Protein AF-A0A2V7TXK0-F1 (afdb_monomer_lite)

Radius of gyration: 32.08 Å; chains: 1; bounding box: 36×70×82 Å

pLDDT: mean 71.64, std 14.11, range [37.53, 96.81]

Structure (mmCIF, N/CA/C/O backbone):
data_AF-A0A2V7TXK0-F1
#
_entry.id   AF-A0A2V7TXK0-F1
#
loop_
_atom_site.group_PDB
_atom_site.id
_atom_site.type_symbol
_atom_site.label_atom_id
_atom_site.label_alt_id
_atom_site.label_comp_id
_atom_site.label_asym_id
_atom_site.label_entity_id
_atom_site.label_seq_id
_atom_site.pdbx_PDB_ins_code
_atom_site.Cartn_x
_atom_site.Cartn_y
_atom_site.Cartn_z
_atom_site.occupancy
_atom_site.B_iso_or_equiv
_atom_site.auth_seq_id
_atom_site.auth_comp_id
_atom_site.auth_asym_id
_atom_site.auth_atom_id
_atom_site.pdbx_PDB_model_num
ATOM 1 N N . MET A 1 1 ? -8.009 20.670 38.781 1.00 60.41 1 MET A N 1
ATOM 2 C CA . MET A 1 1 ? -8.619 20.281 37.475 1.00 60.41 1 MET A CA 1
ATOM 3 C C . MET A 1 1 ? -7.715 19.313 36.698 1.00 60.41 1 MET A C 1
ATOM 5 O O . MET A 1 1 ? -8.154 18.728 35.711 1.00 60.41 1 MET A O 1
ATOM 9 N N . GLU A 1 2 ? -6.471 19.119 37.144 1.00 72.44 2 GLU A N 1
ATOM 10 C CA . GLU A 1 2 ? -5.458 18.260 36.529 1.00 72.44 2 GLU A CA 1
ATOM 11 C C . GLU A 1 2 ? -5.630 16.772 36.847 1.00 72.44 2 GLU A C 1
ATOM 13 O O . GLU A 1 2 ? -5.401 15.946 35.972 1.00 72.44 2 GLU A O 1
ATOM 18 N N . GLU A 1 3 ? -6.116 16.410 38.037 1.00 80.06 3 GLU A N 1
ATOM 19 C CA . GLU A 1 3 ? -6.271 15.003 38.452 1.00 80.06 3 GLU A CA 1
ATOM 20 C C . GLU A 1 3 ? -7.231 14.223 37.544 1.00 80.06 3 GLU A C 1
ATOM 22 O O . GLU A 1 3 ? -6.947 13.100 37.132 1.00 80.06 3 GLU A O 1
ATOM 27 N N . LYS A 1 4 ? -8.342 14.854 37.141 1.00 82.38 4 LYS A N 1
ATOM 28 C CA . LYS A 1 4 ? -9.281 14.278 36.168 1.00 82.38 4 LYS A CA 1
ATOM 29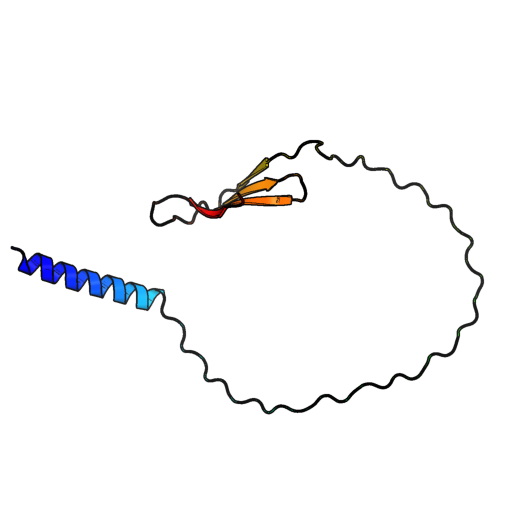 C C . LYS A 1 4 ? -8.630 14.051 34.808 1.00 82.38 4 LYS A C 1
ATOM 31 O O . LYS A 1 4 ? -8.937 13.056 34.169 1.00 82.38 4 LYS A O 1
ATOM 36 N N . ARG A 1 5 ? -7.730 14.941 34.376 1.00 88.31 5 ARG A N 1
ATOM 37 C CA . ARG A 1 5 ? -7.001 14.809 33.103 1.00 88.31 5 ARG A CA 1
ATOM 38 C C . ARG A 1 5 ? -5.940 13.712 33.186 1.00 88.31 5 ARG A C 1
ATOM 40 O O . ARG A 1 5 ? -5.792 12.961 32.229 1.00 88.31 5 ARG A O 1
ATOM 47 N N . LEU A 1 6 ? -5.266 13.586 34.332 1.00 92.19 6 LEU A N 1
ATOM 48 C CA . LEU A 1 6 ? -4.300 12.521 34.603 1.00 92.19 6 LEU A CA 1
ATOM 49 C C . LEU A 1 6 ? -4.975 11.142 34.562 1.00 92.19 6 LEU A C 1
ATOM 51 O O . LEU A 1 6 ? -4.518 10.259 33.842 1.00 92.19 6 LEU A O 1
ATOM 55 N N . LEU A 1 7 ? -6.097 10.975 35.271 1.00 93.00 7 LEU A N 1
ATOM 56 C CA . LEU A 1 7 ? -6.862 9.723 35.272 1.00 93.00 7 LEU A CA 1
ATOM 57 C C . LEU A 1 7 ? -7.367 9.359 33.871 1.00 93.00 7 LEU A C 1
ATOM 59 O O . LEU A 1 7 ? -7.278 8.201 33.468 1.00 93.00 7 LEU A O 1
ATOM 63 N N . LEU A 1 8 ? -7.843 10.347 33.108 1.00 94.06 8 LEU A N 1
ATOM 64 C CA . LEU A 1 8 ? -8.301 10.141 31.733 1.00 94.06 8 LEU A CA 1
ATOM 65 C C . LEU A 1 8 ? -7.149 9.712 30.814 1.00 94.06 8 LEU A C 1
ATOM 67 O O . LEU A 1 8 ? -7.327 8.800 30.014 1.00 94.06 8 LEU A O 1
ATOM 71 N N . ALA A 1 9 ? -5.964 10.311 30.961 1.00 94.00 9 ALA A N 1
ATOM 72 C CA . ALA A 1 9 ? -4.779 9.949 30.187 1.00 94.00 9 ALA A CA 1
ATOM 73 C C . ALA A 1 9 ? -4.310 8.515 30.479 1.00 94.00 9 ALA A C 1
ATOM 75 O O . ALA A 1 9 ? -4.007 7.766 29.550 1.00 94.00 9 ALA A O 1
ATOM 76 N N . VAL A 1 10 ? -4.295 8.106 31.751 1.00 95.12 10 VAL A N 1
ATOM 77 C CA . VAL A 1 10 ? -3.938 6.733 32.143 1.00 95.12 10 VAL A CA 1
ATOM 78 C C . VAL A 1 10 ? -4.959 5.732 31.600 1.00 95.12 10 VAL A C 1
ATOM 80 O O . VAL A 1 10 ? -4.568 4.718 31.022 1.00 95.12 10 VAL A O 1
ATOM 83 N N . ALA A 1 11 ? -6.255 6.033 31.716 1.00 95.75 11 ALA A N 1
ATOM 84 C CA . ALA A 1 11 ? -7.317 5.188 31.177 1.00 95.75 11 ALA A CA 1
ATOM 85 C C . ALA A 1 11 ? -7.226 5.048 29.646 1.00 95.75 11 ALA A C 1
ATOM 87 O O . ALA A 1 11 ? -7.320 3.937 29.130 1.00 95.75 11 ALA A O 1
ATOM 88 N N . LEU A 1 12 ? -6.981 6.149 28.925 1.00 95.75 12 LEU A N 1
ATOM 89 C CA . LEU A 1 12 ? -6.765 6.141 27.474 1.00 95.75 12 LEU A CA 1
ATOM 90 C C . LEU A 1 12 ? -5.530 5.327 27.081 1.00 95.75 12 LEU A C 1
ATOM 92 O O . LEU A 1 12 ? -5.596 4.554 26.132 1.00 95.75 12 LEU A O 1
ATOM 96 N N . SER A 1 13 ? -4.427 5.467 27.819 1.00 95.00 13 SER A N 1
ATOM 97 C CA . SER A 1 13 ? -3.193 4.715 27.571 1.00 95.00 13 SER A CA 1
ATOM 98 C C . SER A 1 13 ? -3.410 3.206 27.712 1.00 95.00 13 SER A C 1
ATOM 100 O O . SER A 1 13 ? -3.075 2.445 26.801 1.00 95.00 13 SER A O 1
ATOM 102 N N . LEU A 1 14 ? -4.052 2.770 28.806 1.00 95.69 14 LEU A N 1
ATOM 103 C CA . LEU A 1 14 ? -4.409 1.360 28.984 1.00 95.69 14 LEU A CA 1
ATOM 104 C C . LEU A 1 14 ? -5.351 0.875 27.882 1.00 95.69 14 LEU A C 1
ATOM 106 O O . LEU A 1 14 ? -5.118 -0.188 27.319 1.00 95.69 14 LEU A O 1
ATOM 110 N N . LEU A 1 15 ? -6.380 1.656 27.544 1.00 96.81 15 LEU A N 1
ATOM 111 C CA . LEU A 1 15 ? -7.357 1.283 26.524 1.00 96.81 15 LEU A CA 1
ATOM 112 C C . LEU A 1 15 ? -6.705 1.079 25.150 1.00 96.81 15 LEU A C 1
ATOM 114 O O . LEU A 1 15 ? -6.978 0.077 24.492 1.00 96.81 15 LEU A O 1
ATOM 118 N N . VAL A 1 16 ? -5.810 1.982 24.740 1.00 95.50 16 VAL A N 1
ATOM 119 C CA . VAL A 1 16 ? -5.067 1.860 23.477 1.00 95.50 16 VAL A CA 1
ATOM 120 C C . VAL A 1 16 ? -4.167 0.624 23.491 1.00 95.50 16 VAL A C 1
ATOM 122 O O . VAL A 1 16 ? -4.173 -0.143 22.528 1.00 95.50 16 VAL A O 1
ATOM 125 N N . LEU A 1 17 ? -3.433 0.385 24.582 1.00 92.56 17 LEU A N 1
ATOM 126 C CA . LEU A 1 17 ? -2.537 -0.767 24.685 1.00 92.56 17 LEU A CA 1
ATOM 127 C C . LEU A 1 17 ? -3.308 -2.095 24.680 1.00 92.56 17 LEU A C 1
ATOM 129 O O . LEU A 1 17 ? -2.900 -3.039 24.007 1.00 92.56 17 LEU A O 1
ATOM 133 N N . THR A 1 18 ? -4.439 -2.168 25.383 1.00 92.62 18 THR A N 1
ATOM 134 C CA . THR A 1 18 ? -5.309 -3.351 25.394 1.00 92.62 18 THR A CA 1
ATOM 135 C C . THR A 1 18 ? -5.944 -3.591 24.030 1.00 92.62 18 THR A C 1
ATOM 137 O O . THR A 1 18 ? -5.941 -4.727 23.564 1.00 92.62 18 THR A O 1
ATOM 140 N N . ALA A 1 19 ? -6.442 -2.548 23.361 1.00 93.06 19 ALA A N 1
ATOM 141 C CA . ALA A 1 19 ? -6.995 -2.673 22.017 1.00 93.06 19 ALA A CA 1
ATOM 142 C C . ALA A 1 19 ? -5.938 -3.177 21.026 1.00 93.06 19 ALA A C 1
ATOM 144 O O . ALA A 1 19 ? -6.211 -4.096 20.259 1.00 93.06 19 ALA A O 1
ATOM 145 N N . TYR A 1 20 ? -4.715 -2.644 21.090 1.00 91.56 20 TYR A N 1
ATOM 146 C CA . TYR A 1 20 ? -3.611 -3.101 20.252 1.00 91.56 20 TYR A CA 1
ATOM 147 C C . TYR A 1 20 ? -3.244 -4.561 20.535 1.00 91.56 20 TYR A C 1
ATOM 149 O O . TYR A 1 20 ? -3.132 -5.356 19.608 1.00 91.56 20 TYR A O 1
ATOM 157 N N . GLN A 1 21 ? -3.126 -4.946 21.807 1.00 85.31 21 GLN A N 1
ATOM 158 C CA . GLN A 1 21 ? -2.856 -6.333 22.189 1.00 85.31 21 GLN A CA 1
ATOM 159 C C . GLN A 1 21 ? -3.961 -7.280 21.712 1.00 85.31 21 GLN A C 1
ATOM 161 O O . GLN A 1 21 ? -3.652 -8.385 21.302 1.00 85.31 21 GLN A O 1
ATOM 166 N N . LEU A 1 22 ? -5.234 -6.872 21.730 1.00 87.38 22 LEU A N 1
ATOM 167 C CA . LEU A 1 22 ? -6.342 -7.724 21.288 1.00 87.38 22 LEU A CA 1
ATOM 168 C C . LEU A 1 22 ? -6.409 -7.847 19.758 1.00 87.38 22 LEU A C 1
ATOM 170 O O . LEU A 1 22 ? -6.676 -8.927 19.241 1.00 87.38 22 LEU A O 1
ATOM 174 N N . LEU A 1 23 ? -6.152 -6.749 19.041 1.00 86.81 23 LEU A N 1
ATOM 175 C CA . LEU A 1 23 ? -6.161 -6.707 17.576 1.00 86.81 23 LEU A CA 1
ATOM 176 C C . LEU A 1 23 ? -4.917 -7.367 16.961 1.00 86.81 23 LEU A C 1
ATOM 178 O O . LEU A 1 23 ? -5.007 -7.936 15.876 1.00 86.81 23 LEU A O 1
ATOM 182 N N . PHE A 1 24 ? -3.773 -7.309 17.649 1.00 84.88 24 PHE A N 1
ATOM 183 C CA . PHE A 1 24 ? -2.470 -7.758 17.147 1.00 84.88 24 PHE A CA 1
ATOM 184 C C . PHE A 1 24 ? -1.807 -8.829 18.032 1.00 84.88 24 PHE A C 1
ATOM 186 O O . PHE A 1 24 ? -0.593 -9.022 17.946 1.00 84.88 24 PHE A O 1
ATOM 193 N N . ALA A 1 25 ? -2.569 -9.539 18.875 1.00 77.12 25 ALA A N 1
ATOM 194 C CA . ALA A 1 25 ? -2.046 -10.646 19.681 1.00 77.12 25 ALA A CA 1
ATOM 195 C C . ALA A 1 25 ? -1.417 -11.717 18.771 1.00 77.12 25 ALA A C 1
ATOM 197 O O . ALA A 1 25 ? -2.125 -12.322 17.960 1.00 77.12 25 ALA A O 1
ATOM 198 N N . PRO A 1 26 ? -0.115 -12.020 18.916 1.00 73.12 26 PRO A N 1
ATOM 199 C CA . PRO A 1 26 ? 0.491 -13.134 18.204 1.00 73.12 26 PRO A CA 1
ATOM 200 C C . PRO A 1 26 ? -0.125 -14.457 18.685 1.00 73.12 26 PRO A C 1
ATOM 202 O O . PRO A 1 26 ? -0.298 -14.639 19.896 1.00 73.12 26 PRO A O 1
ATOM 205 N N . PRO A 1 27 ? -0.423 -15.410 17.783 1.00 75.00 27 PRO A N 1
ATOM 206 C CA . PRO A 1 27 ? -0.925 -16.714 18.188 1.00 75.00 27 PRO A CA 1
ATOM 207 C C . PRO A 1 27 ? 0.102 -17.435 19.079 1.00 75.00 27 PRO A C 1
ATOM 209 O O . PRO A 1 27 ? 1.315 -17.273 18.884 1.00 75.00 27 PRO A O 1
ATOM 212 N N . PRO A 1 28 ? -0.355 -18.244 20.055 1.00 73.88 28 PRO A N 1
ATOM 213 C CA . PRO A 1 28 ? 0.542 -18.998 20.918 1.00 73.88 28 PRO A CA 1
ATOM 214 C C . PRO A 1 28 ? 1.451 -19.883 20.062 1.00 73.88 28 PRO A C 1
ATOM 216 O O . PRO A 1 28 ? 0.981 -20.685 19.254 1.00 73.88 28 PRO A O 1
ATOM 219 N N . LYS A 1 29 ? 2.769 -19.715 20.231 1.00 74.88 29 LYS A N 1
ATOM 220 C CA . LYS A 1 29 ? 3.773 -20.501 19.506 1.00 74.88 29 LYS A CA 1
ATOM 221 C C . LYS A 1 29 ? 3.568 -21.991 19.803 1.00 74.88 29 LYS A C 1
ATOM 223 O O . LYS A 1 29 ? 3.627 -22.375 20.976 1.00 74.88 29 LYS A O 1
ATOM 228 N N . PRO A 1 30 ? 3.377 -22.836 18.774 1.00 73.00 30 PRO A N 1
ATOM 229 C CA . PRO A 1 30 ? 3.358 -24.278 18.954 1.00 73.00 30 PRO A CA 1
ATOM 230 C C . PRO A 1 30 ? 4.672 -24.741 19.582 1.00 73.00 30 PRO A C 1
ATOM 232 O O . PRO A 1 30 ? 5.757 -24.350 19.145 1.00 73.00 30 PRO A O 1
ATOM 235 N N . ARG A 1 31 ? 4.584 -25.583 20.615 1.00 73.25 31 ARG A N 1
ATOM 236 C CA . ARG A 1 31 ? 5.754 -26.294 21.141 1.00 73.25 31 ARG A CA 1
ATOM 237 C C . ARG A 1 31 ? 6.264 -27.236 20.055 1.00 73.25 31 ARG A C 1
ATOM 239 O O . ARG A 1 31 ? 5.561 -28.166 19.674 1.00 73.25 31 ARG A O 1
ATOM 246 N N . ALA A 1 32 ? 7.480 -26.994 19.577 1.00 71.00 32 ALA A N 1
ATOM 247 C CA . ALA A 1 32 ? 8.159 -27.911 18.677 1.00 71.00 32 ALA A CA 1
ATOM 248 C C . ALA A 1 32 ? 8.471 -29.220 19.417 1.00 71.00 32 ALA A C 1
ATOM 250 O O . ALA A 1 32 ? 9.153 -29.222 20.444 1.00 71.00 32 ALA A O 1
ATOM 251 N N . SER A 1 33 ? 7.958 -30.329 18.892 1.00 71.19 33 SER A N 1
ATOM 252 C CA . SER A 1 33 ? 8.385 -31.673 19.272 1.00 71.19 33 SER A CA 1
ATOM 253 C C . SER A 1 33 ? 9.758 -31.960 18.647 1.00 71.19 33 SER A C 1
ATOM 255 O O . SER A 1 33 ? 9.964 -31.632 17.474 1.00 71.19 33 SER A O 1
ATOM 257 N N . PRO A 1 34 ? 10.711 -32.564 19.377 1.00 67.50 34 PRO A N 1
ATOM 258 C CA . PRO A 1 34 ? 12.003 -32.922 18.807 1.00 67.50 34 PRO A CA 1
ATOM 259 C C . PRO A 1 34 ? 11.826 -34.049 17.780 1.00 67.50 34 PRO A C 1
ATOM 261 O O . PRO A 1 34 ? 11.342 -35.129 18.110 1.00 67.50 34 PRO A O 1
ATOM 264 N N . THR A 1 35 ? 12.217 -33.790 16.531 1.00 67.69 35 THR A N 1
ATOM 265 C CA . THR A 1 35 ? 12.334 -34.824 15.492 1.00 67.69 35 THR A CA 1
ATOM 266 C C . THR A 1 35 ? 13.742 -35.423 15.555 1.00 67.69 35 THR A C 1
ATOM 268 O O . THR A 1 35 ? 14.708 -34.657 15.503 1.00 67.69 35 THR A O 1
ATOM 271 N N . PRO A 1 36 ? 13.901 -36.754 15.664 1.00 61.56 36 PRO A N 1
ATOM 272 C CA . PRO A 1 36 ? 15.206 -37.399 15.571 1.00 61.56 36 PRO A CA 1
ATOM 273 C C . PRO A 1 36 ? 15.748 -37.329 14.140 1.00 61.56 36 PRO A C 1
ATOM 275 O O . PRO A 1 36 ? 15.030 -37.599 13.178 1.00 61.56 36 PRO A O 1
ATOM 278 N N . ALA A 1 37 ? 17.027 -36.986 14.011 1.00 60.19 37 ALA A N 1
ATOM 279 C CA . ALA A 1 37 ? 17.767 -36.989 12.756 1.00 60.19 37 ALA A CA 1
ATOM 280 C C . ALA A 1 37 ? 18.495 -38.323 12.550 1.00 60.19 37 ALA A C 1
ATOM 282 O O . ALA A 1 37 ? 19.084 -38.832 13.500 1.00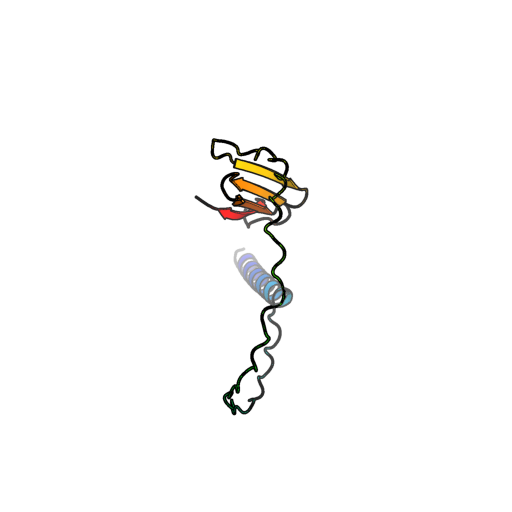 60.19 37 ALA A O 1
ATOM 283 N N . ALA A 1 38 ? 18.486 -38.825 11.310 1.00 51.16 38 ALA A N 1
ATOM 284 C CA . ALA A 1 38 ? 19.505 -39.664 10.646 1.00 51.16 38 ALA A CA 1
ATOM 285 C C . ALA A 1 38 ? 18.836 -40.387 9.459 1.00 51.16 38 ALA A C 1
ATOM 287 O O . ALA A 1 38 ? 17.693 -40.809 9.574 1.00 51.16 38 ALA A O 1
ATOM 288 N N . SER A 1 39 ? 19.439 -40.630 8.299 1.00 44.22 39 SER A N 1
ATOM 289 C CA . SER A 1 39 ? 20.740 -40.280 7.729 1.00 44.22 39 SER A CA 1
ATOM 290 C C . SER A 1 39 ? 20.644 -40.516 6.218 1.00 44.22 39 SER A C 1
ATOM 292 O O . SER A 1 39 ? 19.903 -41.387 5.764 1.00 44.22 39 SER A O 1
ATOM 294 N N . ALA A 1 40 ? 21.404 -39.747 5.443 1.00 49.97 40 ALA A N 1
ATOM 295 C CA . ALA A 1 40 ? 21.558 -39.938 4.007 1.00 49.97 40 ALA A CA 1
ATOM 296 C C . ALA A 1 40 ? 22.347 -41.221 3.687 1.00 49.97 40 ALA A C 1
ATOM 298 O O . ALA A 1 40 ? 23.352 -41.510 4.336 1.00 49.97 40 ALA A O 1
ATOM 299 N N . VAL A 1 41 ? 21.934 -41.936 2.638 1.00 45.41 41 VAL A N 1
ATOM 300 C CA . VAL A 1 41 ? 22.742 -42.958 1.953 1.00 45.41 41 VAL A CA 1
ATOM 301 C C . VAL A 1 41 ? 23.112 -42.443 0.555 1.00 45.41 41 VAL A C 1
ATOM 303 O O . VAL A 1 41 ? 22.211 -42.017 -0.172 1.00 45.41 41 VAL A O 1
ATOM 306 N N . PRO A 1 42 ? 24.403 -42.432 0.162 1.00 50.28 42 PRO A N 1
ATOM 307 C CA . PRO A 1 42 ? 24.830 -41.930 -1.139 1.00 50.28 42 PRO A CA 1
ATOM 308 C C . PRO A 1 42 ? 24.573 -42.921 -2.280 1.00 50.28 42 PRO A C 1
ATOM 310 O O . PRO A 1 42 ? 24.643 -44.137 -2.122 1.00 50.28 42 PRO A O 1
ATOM 313 N N . SER A 1 43 ? 24.336 -42.332 -3.447 1.00 52.66 43 SER A N 1
ATOM 314 C CA . SER A 1 43 ? 24.186 -42.910 -4.782 1.00 52.66 43 SER A CA 1
ATOM 315 C C . SER A 1 43 ? 25.400 -43.694 -5.290 1.00 52.66 43 SER A C 1
ATOM 317 O O . SER A 1 43 ? 26.535 -43.272 -5.071 1.00 52.66 43 SER A O 1
ATOM 319 N N . LEU A 1 44 ? 25.156 -44.702 -6.135 1.00 37.53 44 LEU A N 1
ATOM 320 C CA . LEU A 1 44 ? 26.133 -45.188 -7.114 1.00 37.53 44 LEU A CA 1
ATOM 321 C C . LEU A 1 44 ? 25.459 -45.345 -8.495 1.00 37.53 44 LEU A C 1
ATOM 323 O O . LEU A 1 44 ? 24.431 -46.018 -8.577 1.00 37.53 44 LEU A O 1
ATOM 327 N N . PRO A 1 45 ? 25.996 -44.747 -9.576 1.00 57.75 45 PRO A N 1
ATOM 328 C CA . PRO A 1 45 ? 25.509 -44.959 -10.933 1.00 57.75 45 PRO A CA 1
ATOM 329 C C . PRO A 1 45 ? 26.310 -46.062 -11.639 1.00 57.75 45 PRO A C 1
ATOM 331 O O . PRO A 1 45 ? 27.524 -46.166 -11.470 1.00 57.75 45 PRO A O 1
ATOM 334 N N . A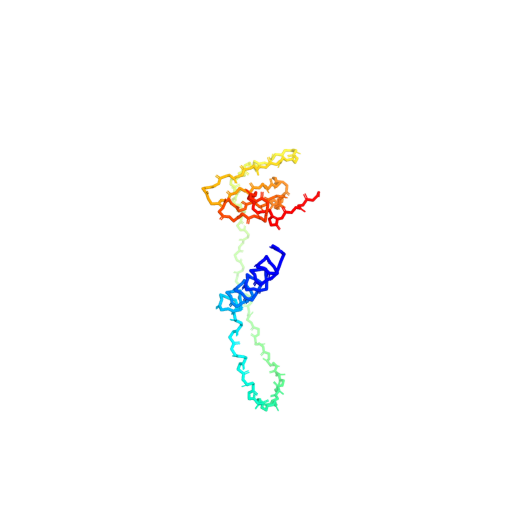LA A 1 46 ? 25.640 -46.846 -12.483 1.00 43.78 46 ALA A N 1
ATOM 335 C CA . ALA A 1 46 ? 26.288 -47.758 -13.421 1.00 43.78 46 ALA A CA 1
ATOM 336 C C . ALA A 1 46 ? 25.662 -47.626 -14.827 1.00 43.78 46 ALA A C 1
ATOM 338 O O . ALA A 1 46 ? 24.509 -47.207 -14.946 1.00 43.78 46 ALA A O 1
ATOM 339 N N . PRO A 1 47 ? 26.447 -47.895 -15.884 1.00 48.78 47 PRO A N 1
ATOM 340 C CA . PRO A 1 47 ? 26.449 -47.111 -17.114 1.00 48.78 47 PRO A CA 1
ATOM 341 C C . PRO A 1 47 ? 25.559 -47.660 -18.235 1.00 48.78 47 PRO A C 1
ATOM 343 O O . PRO A 1 47 ? 25.231 -48.842 -18.306 1.00 48.78 47 PRO A O 1
ATOM 346 N N . SER A 1 48 ? 25.226 -46.750 -19.147 1.00 46.09 48 SER A N 1
ATOM 347 C CA . SER A 1 48 ? 24.503 -46.962 -20.400 1.00 46.09 48 SER A CA 1
ATOM 348 C C . SER A 1 48 ? 25.243 -47.881 -21.383 1.00 46.09 48 SER A C 1
ATOM 350 O O . SER A 1 48 ? 26.458 -47.743 -21.536 1.00 46.09 48 SER A O 1
ATOM 352 N N . PRO A 1 49 ? 24.533 -48.708 -22.172 1.00 52.12 49 PRO A N 1
ATOM 353 C CA . PRO A 1 49 ? 25.050 -49.224 -23.427 1.00 52.12 49 PRO A CA 1
ATOM 354 C C . PRO A 1 49 ? 24.722 -48.280 -24.593 1.00 52.12 49 PRO A C 1
ATOM 356 O O . PRO A 1 49 ? 23.597 -47.811 -24.773 1.00 52.12 49 PRO A O 1
ATOM 359 N N . SER A 1 50 ? 25.763 -48.018 -25.376 1.00 41.97 50 SER A N 1
ATOM 360 C CA . SER A 1 50 ? 25.791 -47.250 -26.615 1.00 41.97 50 SER A CA 1
ATOM 361 C C . SER A 1 50 ? 24.747 -47.709 -27.636 1.00 41.97 50 SER A C 1
ATOM 363 O O . SER A 1 50 ? 24.689 -48.883 -27.995 1.00 41.97 50 SER A O 1
ATOM 365 N N . LEU A 1 51 ? 23.988 -46.752 -28.172 1.00 43.66 51 LEU A N 1
ATOM 366 C CA . LEU A 1 51 ? 23.156 -46.930 -29.359 1.00 43.66 51 LEU A CA 1
ATOM 367 C C . LEU A 1 51 ? 23.901 -46.410 -30.594 1.00 43.66 51 LEU A C 1
ATOM 369 O O . LEU A 1 51 ? 24.394 -45.284 -30.631 1.00 43.66 51 LEU A O 1
ATOM 373 N N . VAL A 1 52 ? 23.973 -47.284 -31.592 1.00 47.09 52 VAL A N 1
ATOM 374 C CA . VAL A 1 52 ? 24.472 -47.068 -32.954 1.00 47.09 52 VAL A CA 1
ATOM 375 C C . VAL A 1 52 ? 23.852 -45.799 -33.570 1.00 47.09 52 VAL A C 1
ATOM 377 O O . VAL A 1 52 ? 22.630 -45.648 -33.514 1.00 47.09 52 VAL A O 1
ATOM 380 N N . PRO A 1 53 ? 24.631 -44.893 -34.195 1.00 50.31 53 PRO A N 1
ATOM 381 C CA . PRO A 1 53 ? 24.056 -43.752 -34.902 1.00 50.31 53 PRO A CA 1
ATOM 382 C C . PRO A 1 53 ? 23.295 -44.207 -36.157 1.00 50.31 53 PRO A C 1
ATOM 384 O O . PRO A 1 53 ? 23.894 -44.622 -37.148 1.00 50.31 53 PRO A O 1
ATOM 387 N N . GLY A 1 54 ? 21.965 -44.116 -36.115 1.00 61.03 54 GLY A N 1
ATOM 388 C CA . GLY A 1 54 ? 21.117 -44.149 -37.308 1.00 61.03 54 GLY A CA 1
ATOM 389 C C . GLY A 1 54 ? 21.305 -42.897 -38.185 1.00 61.03 54 GLY A C 1
ATOM 390 O O . GLY A 1 54 ? 21.934 -41.925 -37.749 1.00 61.03 54 GLY A O 1
ATOM 391 N N . PRO A 1 55 ? 20.773 -42.888 -39.422 1.00 53.97 55 PRO A N 1
ATOM 392 C CA . PRO A 1 55 ? 21.032 -41.836 -40.400 1.00 53.97 55 PRO A CA 1
ATOM 393 C C . PRO A 1 55 ? 20.556 -40.480 -39.874 1.00 53.97 55 PRO A C 1
ATOM 395 O O . PRO A 1 55 ? 19.377 -40.289 -39.574 1.00 53.97 55 PRO A O 1
ATOM 398 N N . ARG A 1 56 ? 21.486 -39.529 -39.758 1.00 57.72 56 ARG A N 1
ATOM 399 C CA . ARG A 1 56 ? 21.194 -38.161 -39.329 1.00 57.72 56 ARG A CA 1
ATOM 400 C C . ARG A 1 56 ? 20.358 -37.472 -40.422 1.00 57.72 56 ARG A C 1
ATOM 402 O O . ARG A 1 56 ? 20.823 -37.407 -41.561 1.00 57.72 56 ARG A O 1
ATOM 409 N N . PRO A 1 57 ? 19.162 -36.935 -40.116 1.00 60.91 57 PRO A N 1
ATOM 410 C CA . PRO A 1 57 ? 18.445 -36.072 -41.045 1.00 60.91 57 PRO A CA 1
ATOM 411 C C . PRO A 1 57 ? 19.341 -34.886 -41.407 1.00 60.91 57 PRO A C 1
ATOM 413 O O . PRO A 1 57 ? 19.916 -34.251 -40.520 1.00 60.91 57 PRO A O 1
ATOM 416 N N . GLY A 1 58 ? 19.495 -34.619 -42.706 1.00 68.06 58 GLY A N 1
ATOM 417 C CA . GLY A 1 58 ? 20.257 -33.472 -43.192 1.00 68.06 58 GLY A CA 1
ATOM 418 C C . GLY A 1 58 ? 19.747 -32.157 -42.584 1.00 68.06 58 GLY A C 1
ATOM 419 O O . GLY A 1 58 ? 18.573 -32.071 -42.205 1.00 68.06 58 GLY A O 1
ATOM 420 N N . PRO A 1 59 ? 20.606 -31.132 -42.463 1.00 60.62 59 PRO A N 1
ATOM 421 C CA . PRO A 1 59 ? 20.211 -29.853 -41.897 1.00 60.62 59 PRO A CA 1
ATOM 422 C C . PRO A 1 59 ? 19.098 -29.246 -42.755 1.00 60.62 59 PRO A C 1
ATOM 424 O O . PRO A 1 59 ? 19.314 -28.853 -43.899 1.00 60.62 59 PRO A O 1
ATOM 427 N N . ARG A 1 60 ? 17.883 -29.184 -42.203 1.00 67.69 60 ARG A N 1
ATOM 428 C CA . ARG A 1 60 ? 16.832 -28.325 -42.747 1.00 67.69 60 ARG A CA 1
ATOM 429 C C . ARG A 1 60 ? 17.288 -26.890 -42.528 1.00 67.69 60 ARG A C 1
ATOM 431 O O . ARG A 1 60 ? 17.508 -26.494 -41.384 1.00 67.69 60 ARG A O 1
ATOM 438 N N . SER A 1 61 ? 17.440 -26.137 -43.614 1.00 70.31 61 SER A N 1
ATOM 439 C CA . SER A 1 61 ? 17.671 -24.698 -43.534 1.00 70.31 61 SER A CA 1
ATOM 440 C C . SER A 1 61 ? 16.573 -24.066 -42.672 1.00 70.31 61 SER A C 1
ATOM 442 O O . SER A 1 61 ? 15.392 -24.327 -42.926 1.00 70.31 61 SER A O 1
ATOM 444 N N . PRO A 1 62 ? 16.925 -23.278 -41.643 1.00 67.81 62 PRO A N 1
ATOM 445 C CA . PRO A 1 62 ? 15.931 -22.610 -40.823 1.00 67.81 62 PRO A CA 1
ATOM 446 C C . PRO A 1 62 ? 15.164 -21.619 -41.699 1.00 67.81 62 PRO A C 1
ATOM 448 O O . PRO A 1 62 ? 15.750 -20.738 -42.327 1.00 67.81 62 PRO A O 1
ATOM 451 N N . VAL A 1 63 ? 13.842 -21.785 -41.754 1.00 72.62 63 VAL A N 1
ATOM 452 C CA . VAL A 1 63 ? 12.946 -20.758 -42.289 1.00 72.62 63 VAL A CA 1
ATOM 453 C C . VAL A 1 63 ? 13.140 -19.511 -41.419 1.00 72.62 63 VAL A C 1
ATOM 455 O O . VAL A 1 63 ? 13.057 -19.638 -40.193 1.00 72.62 63 VAL A O 1
ATOM 458 N N . PRO A 1 64 ? 13.426 -18.329 -41.995 1.00 70.38 64 PRO A N 1
ATOM 459 C CA . PRO A 1 64 ? 13.554 -17.110 -41.213 1.00 70.38 64 PRO A CA 1
ATOM 460 C C . PRO A 1 64 ? 12.237 -16.85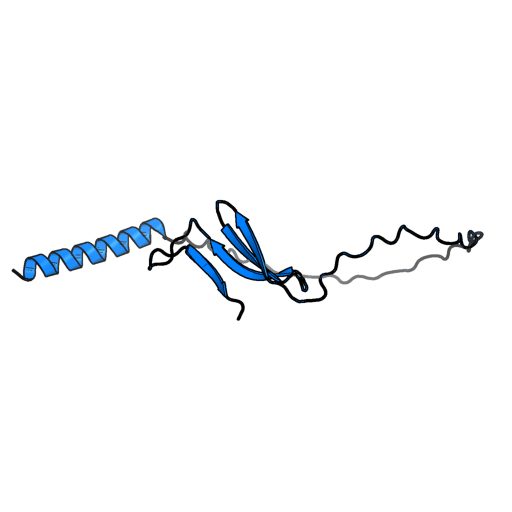4 -40.485 1.00 70.38 64 PRO A C 1
ATOM 462 O O . PRO A 1 64 ? 11.193 -16.682 -41.116 1.00 70.38 64 PRO A O 1
ATOM 465 N N . ALA A 1 65 ? 12.275 -16.863 -39.154 1.00 75.31 65 ALA A N 1
ATOM 466 C CA . ALA A 1 65 ? 11.151 -16.391 -38.366 1.00 75.31 65 ALA A CA 1
ATOM 467 C C . ALA A 1 65 ? 10.910 -14.910 -38.711 1.00 75.31 65 ALA A C 1
ATOM 469 O O . ALA A 1 65 ? 11.884 -14.175 -38.915 1.00 75.31 65 ALA A O 1
ATOM 470 N N . PRO A 1 66 ? 9.649 -14.452 -38.790 1.00 69.81 66 PRO A N 1
ATOM 471 C CA . PRO A 1 66 ? 9.370 -13.040 -38.982 1.00 69.81 66 PRO A CA 1
ATOM 472 C C . PRO A 1 66 ? 10.049 -12.255 -37.859 1.00 69.81 66 PRO A C 1
ATOM 474 O O . PRO A 1 66 ? 9.806 -12.496 -36.675 1.00 69.81 66 PRO A O 1
ATOM 477 N N . VAL A 1 67 ? 10.940 -11.344 -38.247 1.00 67.06 67 VAL A N 1
ATOM 478 C CA . VAL A 1 67 ? 11.606 -10.434 -37.319 1.00 67.06 67 VAL A CA 1
ATOM 479 C C . VAL A 1 67 ? 10.536 -9.464 -36.842 1.00 67.06 67 VAL A C 1
ATOM 481 O O . VAL A 1 67 ? 10.200 -8.499 -37.524 1.00 67.06 67 VAL A O 1
ATOM 484 N N . VAL A 1 68 ? 9.940 -9.758 -35.690 1.00 69.75 68 VAL A N 1
ATOM 485 C CA . VAL A 1 68 ? 9.097 -8.790 -34.997 1.00 69.75 68 VAL A CA 1
ATOM 486 C C . VAL A 1 68 ? 10.030 -7.662 -34.586 1.00 69.75 68 VAL A C 1
ATOM 488 O O . VAL A 1 68 ? 10.956 -7.882 -33.804 1.00 69.75 68 VAL A O 1
ATOM 491 N N . ALA A 1 69 ? 9.833 -6.475 -35.159 1.00 66.50 69 ALA A N 1
ATOM 492 C CA . ALA A 1 69 ? 10.576 -5.296 -34.749 1.00 66.50 69 ALA A CA 1
ATOM 493 C C . ALA A 1 69 ? 10.395 -5.130 -33.236 1.00 66.50 69 ALA A C 1
ATOM 495 O O . ALA A 1 69 ? 9.273 -4.955 -32.754 1.00 66.50 69 ALA A O 1
ATOM 496 N N . GLN A 1 70 ? 11.488 -5.251 -32.479 1.00 61.38 70 GLN A N 1
ATOM 497 C CA . GLN A 1 70 ? 11.444 -4.984 -31.052 1.00 61.38 70 GLN A CA 1
ATOM 498 C C . GLN A 1 70 ? 11.139 -3.501 -30.888 1.00 61.38 70 GLN A C 1
ATOM 500 O O . GLN A 1 70 ? 11.956 -2.647 -31.227 1.00 61.38 70 GLN A O 1
ATOM 505 N N . VAL A 1 71 ? 9.942 -3.199 -30.392 1.00 64.12 71 VAL A N 1
ATOM 506 C CA . VAL A 1 71 ? 9.582 -1.849 -29.968 1.00 64.12 71 VAL A CA 1
ATOM 507 C C . VAL A 1 71 ? 10.354 -1.583 -28.679 1.00 64.12 71 VAL A C 1
ATOM 509 O O . VAL A 1 71 ? 9.886 -1.871 -27.580 1.00 64.12 71 VAL A O 1
ATOM 512 N N . ALA A 1 72 ? 11.588 -1.119 -28.836 1.00 61.25 72 ALA A N 1
ATOM 513 C CA . ALA A 1 72 ? 12.439 -0.658 -27.757 1.00 61.25 72 ALA A CA 1
ATOM 514 C C . ALA A 1 72 ? 12.484 0.867 -27.814 1.00 61.25 72 ALA A C 1
ATOM 516 O O . ALA A 1 72 ? 12.727 1.463 -28.860 1.00 61.25 72 ALA A O 1
ATOM 517 N N . ASP A 1 73 ? 12.210 1.495 -26.679 1.00 61.16 73 ASP A N 1
ATOM 518 C CA . ASP A 1 73 ? 12.372 2.936 -26.530 1.00 61.16 73 ASP A CA 1
ATOM 519 C C . ASP A 1 73 ? 13.866 3.214 -26.306 1.00 61.16 73 ASP A C 1
ATOM 521 O O . ASP A 1 73 ? 14.486 2.612 -25.426 1.00 61.16 73 ASP A O 1
ATOM 525 N N . ASP A 1 74 ? 14.455 4.103 -27.107 1.00 66.50 74 ASP A N 1
ATOM 526 C CA . ASP A 1 74 ? 15.899 4.400 -27.075 1.00 66.50 74 ASP A CA 1
ATOM 527 C C . ASP A 1 74 ? 16.330 5.075 -25.756 1.00 66.50 74 ASP A C 1
ATOM 529 O O . ASP A 1 74 ? 17.481 4.991 -25.317 1.00 66.50 74 ASP A O 1
ATOM 533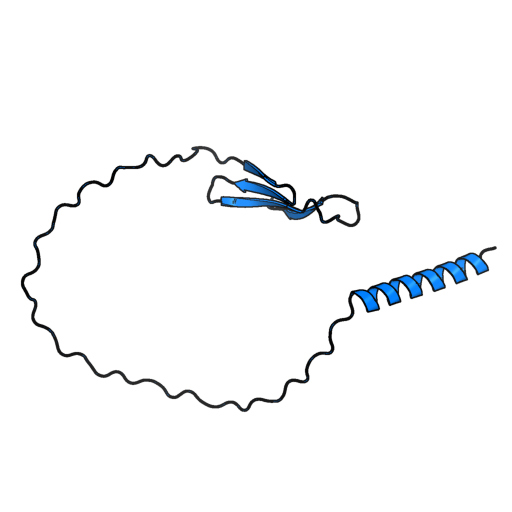 N N . LYS A 1 75 ? 15.378 5.732 -25.079 1.00 71.12 75 LYS A N 1
ATOM 534 C CA . LYS A 1 75 ? 15.591 6.453 -23.822 1.00 71.12 75 LYS A CA 1
ATOM 535 C C . LYS A 1 75 ? 14.902 5.755 -22.660 1.00 71.12 75 LYS A C 1
ATOM 537 O O . LYS A 1 75 ? 13.796 5.230 -22.770 1.00 71.12 75 LYS A O 1
ATOM 542 N N . GLU A 1 76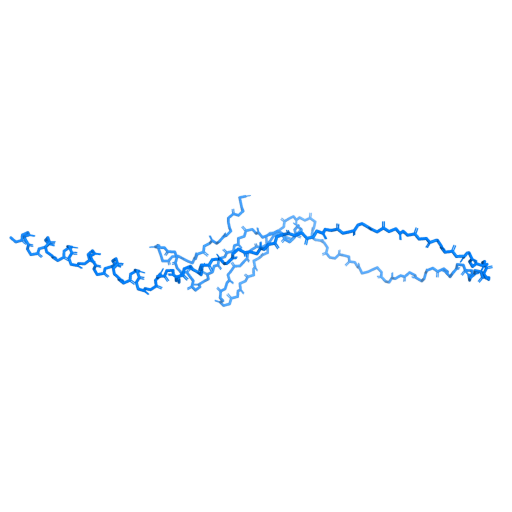 ? 15.558 5.793 -21.504 1.00 73.62 76 GLU A N 1
ATOM 543 C CA . GLU A 1 76 ? 14.934 5.352 -20.266 1.00 73.62 76 GLU A CA 1
ATOM 544 C C . GLU A 1 76 ? 13.779 6.295 -19.915 1.00 73.62 76 GLU A C 1
ATOM 546 O O . GLU A 1 76 ? 13.977 7.495 -19.727 1.00 73.62 76 GLU A O 1
ATOM 551 N N . ARG A 1 77 ? 12.564 5.744 -19.850 1.00 78.38 77 ARG A N 1
ATOM 552 C CA . ARG A 1 77 ? 11.358 6.474 -19.460 1.00 78.38 77 ARG A CA 1
ATOM 553 C C . ARG A 1 77 ? 10.684 5.805 -18.276 1.00 78.38 77 ARG A C 1
ATOM 555 O O . ARG A 1 77 ? 10.631 4.574 -18.192 1.00 78.38 77 ARG A O 1
ATOM 562 N N . ARG A 1 78 ? 10.133 6.641 -17.398 1.00 82.25 78 ARG A N 1
ATOM 563 C CA . ARG A 1 78 ? 9.215 6.226 -16.342 1.00 82.25 78 ARG A CA 1
ATOM 564 C C . ARG A 1 78 ? 7.841 5.996 -16.964 1.00 82.25 78 ARG A C 1
ATOM 566 O O . ARG A 1 78 ? 7.329 6.861 -17.667 1.00 82.25 78 ARG A O 1
ATOM 573 N N . VAL A 1 79 ? 7.266 4.831 -16.714 1.00 81.19 79 VAL A N 1
ATOM 574 C CA . VAL A 1 79 ? 5.906 4.477 -17.109 1.00 81.19 79 VAL A CA 1
ATOM 575 C C . VAL A 1 79 ? 5.081 4.350 -15.839 1.00 81.19 79 VAL A C 1
ATOM 577 O O . VAL A 1 79 ? 5.439 3.597 -14.935 1.00 81.19 79 VAL A O 1
ATOM 580 N N . GLU A 1 80 ? 4.002 5.119 -15.764 1.00 84.25 80 GLU A N 1
ATOM 581 C CA . GLU A 1 80 ? 3.081 5.128 -14.633 1.00 84.25 80 GLU A CA 1
ATOM 582 C C . GLU A 1 80 ? 1.869 4.255 -14.952 1.00 84.25 80 GLU A C 1
ATOM 584 O O . GLU A 1 80 ? 1.231 4.409 -15.993 1.00 84.25 80 GLU A O 1
ATOM 589 N N . VAL A 1 81 ? 1.544 3.340 -14.046 1.00 82.56 81 VAL A N 1
ATOM 590 C CA . VAL A 1 81 ? 0.339 2.517 -14.093 1.00 82.56 81 VAL A CA 1
ATOM 591 C C . VAL A 1 81 ? -0.475 2.798 -12.848 1.00 82.56 81 VAL A C 1
ATOM 593 O O . VAL A 1 81 ? -0.043 2.555 -11.721 1.00 82.56 81 VAL A O 1
ATOM 596 N N . GLN A 1 82 ? -1.668 3.332 -13.074 1.00 81.19 82 GLN A N 1
ATOM 597 C CA . GLN A 1 82 ? -2.630 3.650 -12.032 1.00 81.19 82 GLN A CA 1
ATOM 598 C C . GLN A 1 82 ? -3.805 2.684 -12.136 1.00 81.19 82 GLN A C 1
ATOM 600 O O . GLN A 1 82 ? -4.421 2.534 -13.189 1.00 81.19 82 GLN A O 1
ATOM 605 N N . THR A 1 83 ? -4.079 2.014 -11.028 1.00 83.75 83 THR A N 1
ATOM 606 C CA . THR A 1 83 ? -5.175 1.063 -10.821 1.00 83.75 83 THR A CA 1
ATOM 607 C C . THR A 1 83 ? -6.020 1.597 -9.657 1.00 83.75 83 THR A C 1
ATOM 609 O O . THR A 1 83 ? -5.490 2.385 -8.871 1.00 83.75 83 THR A O 1
ATOM 612 N N . PRO A 1 84 ? -7.297 1.200 -9.494 1.00 79.06 84 PRO A N 1
ATOM 613 C CA . PRO A 1 84 ? -8.115 1.678 -8.376 1.00 79.06 84 PRO A CA 1
ATOM 614 C C . PRO A 1 84 ? -7.464 1.493 -6.997 1.00 79.06 84 PRO A C 1
ATOM 616 O O . PRO A 1 84 ? -7.560 2.379 -6.157 1.00 79.06 84 PRO A O 1
ATOM 619 N N . ASP A 1 85 ? -6.742 0.390 -6.795 1.00 74.50 85 ASP A N 1
ATOM 620 C CA . ASP A 1 85 ? -6.139 0.051 -5.501 1.00 74.50 85 ASP A CA 1
ATOM 621 C C . ASP A 1 85 ? -4.678 0.517 -5.346 1.00 74.50 85 ASP A C 1
ATOM 623 O O . ASP A 1 85 ? -4.161 0.626 -4.229 1.00 74.50 85 ASP A O 1
ATOM 627 N N . VAL A 1 86 ? -3.971 0.761 -6.458 1.00 78.00 86 VAL A N 1
ATOM 628 C CA . VAL A 1 86 ? -2.509 0.921 -6.471 1.00 78.00 86 VAL A CA 1
ATOM 629 C C . VAL A 1 86 ? -2.035 1.870 -7.578 1.00 78.00 86 VAL A C 1
ATOM 631 O O . VAL A 1 86 ? -2.458 1.760 -8.728 1.00 78.00 86 VAL A O 1
ATOM 634 N N . ALA A 1 87 ? -1.059 2.725 -7.261 1.00 80.69 87 ALA A N 1
ATOM 635 C CA . ALA A 1 87 ? -0.260 3.460 -8.241 1.00 80.69 87 ALA A CA 1
ATOM 636 C C . ALA A 1 87 ? 1.187 2.937 -8.271 1.00 80.69 87 ALA A C 1
ATOM 638 O O . ALA A 1 87 ? 1.882 2.922 -7.254 1.00 80.69 87 ALA A O 1
ATOM 639 N N . VAL A 1 88 ? 1.650 2.512 -9.445 1.00 83.19 88 VAL A N 1
ATOM 640 C CA . VAL A 1 88 ? 2.981 1.936 -9.659 1.00 83.19 88 VAL A CA 1
ATOM 641 C C . VAL A 1 88 ? 3.710 2.706 -10.756 1.00 83.19 88 VAL A C 1
ATOM 643 O O . VAL A 1 88 ? 3.112 3.028 -11.777 1.00 83.19 88 VAL A O 1
ATOM 646 N N . ALA A 1 89 ? 5.005 2.965 -10.593 1.00 82.94 89 ALA A N 1
ATOM 647 C CA . ALA A 1 89 ? 5.859 3.453 -11.670 1.00 82.94 89 ALA A CA 1
ATOM 648 C C . ALA A 1 89 ? 6.981 2.454 -11.946 1.00 82.94 89 ALA A C 1
ATOM 650 O O . ALA A 1 89 ? 7.640 1.990 -11.014 1.00 82.94 89 ALA A O 1
ATOM 651 N N . PHE A 1 90 ? 7.227 2.153 -13.217 1.00 83.94 90 PHE A N 1
ATOM 652 C CA . PHE A 1 90 ? 8.319 1.292 -13.662 1.00 83.94 90 PHE A CA 1
ATOM 653 C C . PHE A 1 90 ? 9.201 1.980 -14.698 1.00 83.94 90 PHE A C 1
ATOM 655 O O . PHE A 1 90 ? 8.761 2.850 -15.447 1.00 83.94 90 PHE A O 1
ATOM 662 N N . SER A 1 91 ? 10.469 1.582 -14.743 1.00 82.50 91 SER A N 1
ATOM 663 C CA . SER A 1 91 ? 11.380 1.950 -15.818 1.00 82.50 91 SER A CA 1
ATOM 664 C C . SER A 1 91 ? 11.154 1.026 -17.009 1.00 82.50 91 SER A C 1
ATOM 666 O O . SER A 1 91 ? 11.134 -0.199 -16.866 1.00 82.50 91 SER A O 1
ATOM 668 N N . ASN A 1 92 ? 11.034 1.607 -18.203 1.00 83.50 92 ASN A N 1
ATOM 669 C CA . ASN A 1 92 ? 11.009 0.846 -19.455 1.00 83.50 92 ASN A CA 1
ATOM 670 C C . ASN A 1 92 ? 12.311 0.037 -19.650 1.00 83.50 92 ASN A C 1
ATOM 672 O O . ASN A 1 92 ? 12.324 -1.026 -20.268 1.00 83.50 92 ASN A O 1
ATOM 676 N N . ARG A 1 93 ? 13.420 0.483 -19.043 1.00 77.81 93 ARG A N 1
ATOM 677 C CA . ARG A 1 93 ? 14.688 -0.243 -19.073 1.00 77.81 93 ARG A CA 1
ATOM 678 C C . ARG A 1 93 ? 14.695 -1.350 -18.013 1.00 77.81 93 ARG A C 1
ATOM 680 O O . ARG A 1 93 ? 15.045 -1.136 -16.854 1.00 77.81 93 ARG A O 1
ATOM 687 N N . GLY A 1 94 ? 14.329 -2.559 -18.438 1.00 75.19 94 GLY A N 1
ATOM 688 C CA . GLY A 1 94 ? 14.412 -3.768 -17.611 1.00 75.19 94 GLY A CA 1
ATOM 689 C C . GLY A 1 94 ? 13.292 -3.919 -16.580 1.00 75.19 94 GLY A C 1
ATOM 690 O O . GLY A 1 94 ? 13.487 -4.630 -15.599 1.00 75.19 94 GLY A O 1
ATOM 691 N N . ALA A 1 95 ? 12.152 -3.245 -16.781 1.00 75.75 95 ALA A N 1
ATOM 692 C CA . ALA A 1 95 ? 10.962 -3.339 -15.927 1.00 75.75 95 ALA A CA 1
ATOM 693 C C . ALA A 1 95 ? 11.248 -3.109 -14.429 1.00 75.75 95 ALA A C 1
ATOM 695 O O . ALA A 1 95 ? 10.621 -3.715 -13.559 1.00 75.75 95 ALA A O 1
ATOM 696 N N . ARG A 1 96 ? 12.213 -2.236 -14.109 1.00 76.44 96 ARG A N 1
ATOM 697 C CA . ARG A 1 96 ? 12.541 -1.921 -12.714 1.00 76.44 96 ARG A CA 1
ATOM 698 C C . ARG A 1 96 ? 11.393 -1.171 -12.061 1.00 76.44 96 ARG A C 1
ATOM 700 O O . ARG A 1 96 ? 10.911 -0.189 -12.617 1.00 76.44 96 ARG A O 1
ATOM 707 N N . LEU A 1 97 ? 11.005 -1.601 -10.869 1.00 77.44 97 LEU A N 1
ATOM 708 C CA . LEU A 1 97 ? 10.004 -0.924 -10.056 1.00 77.44 97 LEU A CA 1
ATOM 709 C C . LEU A 1 97 ? 10.617 0.341 -9.441 1.00 77.44 97 LEU A C 1
ATOM 711 O O . LEU A 1 97 ? 11.575 0.247 -8.679 1.00 77.44 97 LEU A O 1
ATOM 715 N N . LEU A 1 98 ? 10.092 1.511 -9.800 1.00 80.44 98 LEU A N 1
ATOM 716 C CA . LEU A 1 98 ? 10.582 2.810 -9.330 1.00 80.44 98 LEU A CA 1
ATOM 717 C C . LEU A 1 98 ? 9.792 3.313 -8.118 1.00 80.44 98 LEU A C 1
ATOM 719 O O . LEU A 1 98 ? 10.381 3.805 -7.161 1.00 80.44 98 LEU A O 1
ATOM 723 N N . SER A 1 99 ? 8.465 3.185 -8.152 1.00 72.31 99 SER A N 1
ATOM 724 C CA . SER A 1 99 ? 7.600 3.559 -7.030 1.00 72.31 99 SER A CA 1
ATOM 725 C C . SER A 1 99 ? 6.396 2.639 -6.944 1.00 72.31 99 SER A C 1
ATOM 727 O O . SER A 1 99 ? 5.789 2.332 -7.969 1.00 72.31 99 SER A O 1
ATOM 729 N N . TRP A 1 100 ? 6.014 2.246 -5.733 1.00 81.25 100 TRP A N 1
ATOM 730 C CA . TRP A 1 100 ? 4.791 1.486 -5.490 1.00 81.25 100 TRP A CA 1
ATOM 731 C C . TRP A 1 100 ? 4.024 2.110 -4.330 1.00 81.25 100 TRP A C 1
ATOM 733 O O . TRP A 1 100 ? 4.499 2.125 -3.197 1.00 81.25 100 TRP A O 1
ATOM 743 N N . ARG A 1 101 ? 2.845 2.645 -4.641 1.00 76.69 101 ARG A N 1
ATOM 744 C CA . ARG A 1 101 ? 1.956 3.335 -3.718 1.00 76.69 101 ARG A CA 1
ATOM 745 C C . ARG A 1 101 ? 0.634 2.586 -3.594 1.00 76.69 101 ARG A C 1
ATOM 747 O O . ARG A 1 101 ? -0.050 2.383 -4.597 1.00 76.69 101 ARG A O 1
ATOM 754 N N . LEU A 1 102 ? 0.261 2.208 -2.377 1.00 78.69 102 LEU A N 1
ATOM 755 C CA . LEU A 1 102 ? -1.016 1.566 -2.084 1.00 78.69 102 LEU A CA 1
ATOM 756 C C . LEU A 1 102 ? -2.040 2.648 -1.732 1.00 78.69 102 LEU A C 1
ATOM 758 O O . LEU A 1 102 ? -1.899 3.349 -0.735 1.00 78.69 102 LEU A O 1
ATOM 762 N N . LEU A 1 103 ? -3.069 2.805 -2.567 1.00 74.31 103 LEU A N 1
ATOM 763 C CA . LEU A 1 103 ? -4.053 3.888 -2.440 1.00 74.31 103 LEU A CA 1
ATOM 764 C C . LEU A 1 103 ? -5.000 3.680 -1.252 1.00 74.31 103 LEU A C 1
ATOM 766 O O . LEU A 1 103 ? -5.510 4.649 -0.697 1.00 74.31 103 LEU A O 1
ATOM 770 N N . HIS A 1 104 ? -5.209 2.427 -0.846 1.00 70.88 104 HIS A N 1
ATOM 771 C CA . HIS A 1 104 ? -6.120 2.051 0.240 1.00 70.88 104 HIS A CA 1
ATOM 772 C C . HIS A 1 104 ? -5.450 1.957 1.616 1.00 70.88 104 HIS A C 1
ATOM 774 O O . HIS A 1 104 ? -6.135 1.754 2.616 1.00 70.88 104 HIS A O 1
ATOM 780 N N . PHE A 1 105 ? -4.129 2.124 1.677 1.00 60.88 105 PHE A N 1
ATOM 781 C CA . PHE A 1 105 ? -3.367 2.072 2.919 1.00 60.88 105 PHE A CA 1
ATOM 782 C C . PHE A 1 105 ? -2.824 3.461 3.219 1.00 60.88 105 PHE A C 1
ATOM 784 O O . PHE A 1 105 ? -2.118 4.055 2.406 1.00 60.88 105 PHE A O 1
ATOM 791 N N . ALA A 1 106 ? -3.230 4.003 4.364 1.00 61.41 106 ALA A N 1
ATOM 792 C CA . ALA A 1 106 ? -2.827 5.323 4.809 1.00 61.41 106 ALA A CA 1
ATOM 793 C C . ALA A 1 106 ? -1.698 5.197 5.835 1.00 61.41 106 ALA A C 1
ATOM 795 O O . ALA A 1 106 ? -1.878 4.620 6.906 1.00 61.41 106 ALA A O 1
ATOM 796 N N . ASP A 1 107 ? -0.567 5.812 5.514 1.00 62.94 107 ASP A N 1
ATOM 797 C CA . ASP A 1 107 ? 0.542 6.067 6.433 1.00 62.94 107 ASP A CA 1
ATOM 798 C C . ASP A 1 107 ? 0.034 6.948 7.612 1.00 62.94 107 ASP A C 1
ATOM 800 O O . ASP A 1 107 ? -0.987 7.632 7.453 1.00 62.94 107 ASP A O 1
ATOM 804 N N . PRO A 1 108 ? 0.712 7.057 8.777 1.00 59.97 108 PRO A N 1
ATOM 805 C CA . PRO A 1 108 ? 0.243 7.826 9.945 1.00 59.97 108 PRO A CA 1
ATOM 806 C C . PRO A 1 108 ? -0.048 9.315 9.687 1.00 59.97 108 PRO A C 1
ATOM 808 O O . PRO A 1 108 ? -0.559 10.018 10.556 1.00 59.97 108 PRO A O 1
ATOM 811 N N . ARG A 1 109 ? 0.303 9.816 8.497 1.00 67.94 109 ARG A N 1
ATOM 812 C CA . ARG A 1 109 ? 0.057 11.180 8.008 1.00 67.94 109 ARG A CA 1
ATOM 813 C C . ARG A 1 109 ? -1.112 11.280 7.015 1.00 67.94 109 ARG A C 1
ATOM 815 O O . ARG A 1 109 ? -1.275 12.329 6.398 1.00 67.94 109 ARG A O 1
ATOM 822 N N . GLY A 1 110 ? -1.889 10.213 6.821 1.00 62.03 110 GLY A N 1
ATOM 823 C CA . GLY A 1 110 ? -3.041 10.185 5.914 1.00 62.03 110 GLY A CA 1
ATOM 824 C C . GLY A 1 110 ? -2.679 10.185 4.425 1.00 62.03 110 GLY A C 1
ATOM 825 O O . GLY A 1 110 ? -3.518 10.523 3.595 1.00 62.03 110 GLY A O 1
ATOM 826 N N . ARG A 1 111 ? -1.430 9.853 4.074 1.00 70.94 111 ARG A N 1
ATOM 827 C CA . ARG A 1 111 ? -0.979 9.742 2.678 1.00 70.94 111 ARG A CA 1
ATOM 828 C C . ARG A 1 111 ? -0.974 8.273 2.248 1.00 70.94 111 ARG A C 1
ATOM 830 O O . ARG A 1 111 ? -0.689 7.433 3.099 1.00 70.94 111 ARG A O 1
ATOM 837 N N . PRO A 1 112 ? -1.236 7.972 0.964 1.00 67.19 112 PRO A N 1
ATOM 838 C CA . PRO A 1 112 ? -1.111 6.616 0.445 1.00 67.19 112 PRO A CA 1
ATOM 839 C C . PRO A 1 112 ? 0.289 6.058 0.716 1.00 67.19 112 PRO A C 1
ATOM 841 O O . PRO A 1 112 ? 1.283 6.732 0.427 1.00 67.19 112 PRO A O 1
ATOM 844 N N . GLU A 1 113 ? 0.360 4.858 1.273 1.00 69.56 113 GLU A N 1
ATOM 845 C CA . GLU A 1 113 ? 1.601 4.242 1.730 1.00 69.56 113 GLU A CA 1
ATOM 846 C C . GLU A 1 113 ? 2.512 3.889 0.547 1.00 69.56 113 GLU A C 1
ATOM 848 O O . GLU A 1 113 ? 2.089 3.255 -0.423 1.00 69.56 113 GLU A O 1
ATOM 853 N N . GLU A 1 114 ? 3.764 4.345 0.607 1.00 72.94 114 GLU A N 1
ATOM 854 C CA . GLU A 1 114 ? 4.777 4.126 -0.426 1.00 72.94 114 GLU A CA 1
ATOM 855 C C . GLU A 1 114 ? 5.715 2.997 0.020 1.00 72.94 114 GLU A C 1
ATOM 857 O O . GLU A 1 114 ? 6.556 3.184 0.894 1.00 72.94 114 GLU A O 1
ATOM 862 N N . MET A 1 115 ? 5.564 1.811 -0.575 1.00 70.94 115 MET A N 1
ATOM 863 C CA . MET A 1 115 ? 6.334 0.614 -0.209 1.00 70.94 115 MET A CA 1
ATOM 864 C C . MET A 1 115 ? 7.723 0.562 -0.852 1.00 70.94 115 MET A C 1
ATOM 866 O O . MET A 1 115 ? 8.598 -0.157 -0.374 1.00 70.94 115 MET A O 1
ATOM 870 N N . VAL A 1 116 ? 7.935 1.283 -1.954 1.00 68.62 116 VAL A N 1
ATOM 871 C CA . VAL A 1 116 ? 9.201 1.269 -2.695 1.00 68.62 116 VAL A CA 1
ATOM 872 C C . VAL A 1 116 ? 9.574 2.693 -3.071 1.00 68.62 116 VAL A C 1
ATOM 874 O O . VAL A 1 116 ? 8.869 3.324 -3.853 1.00 68.62 116 VAL A O 1
ATOM 877 N N . GLN A 1 117 ? 10.704 3.159 -2.539 1.00 61.53 117 GLN A N 1
ATOM 878 C CA . GLN A 1 117 ? 11.400 4.361 -2.988 1.00 61.53 117 GLN A CA 1
ATOM 879 C C . GLN A 1 117 ? 12.723 3.928 -3.618 1.00 61.53 117 GLN A C 1
ATOM 881 O O . GLN A 1 117 ? 13.723 3.749 -2.922 1.00 61.53 117 GLN A O 1
ATOM 886 N N . ALA A 1 118 ? 12.726 3.700 -4.931 1.00 58.41 118 ALA A N 1
ATOM 887 C CA . ALA A 1 118 ? 13.982 3.601 -5.661 1.00 58.41 118 ALA A CA 1
ATOM 888 C C . ALA A 1 118 ? 14.456 5.030 -5.968 1.00 58.41 118 ALA A C 1
ATOM 890 O O . ALA A 1 118 ? 13.763 5.770 -6.671 1.00 58.41 118 ALA A O 1
ATOM 891 N N . VAL A 1 119 ? 15.592 5.410 -5.373 1.00 49.66 119 VAL A N 1
ATOM 892 C CA . VAL A 1 119 ? 16.306 6.673 -5.636 1.00 49.66 119 VAL A CA 1
ATOM 893 C C . VAL A 1 119 ? 16.935 6.637 -7.022 1.00 49.66 119 VAL A C 1
ATOM 895 O O . VAL A 1 119 ? 17.526 5.586 -7.362 1.00 49.66 119 VAL A O 1
#

Foldseek 3Di:
DVVVVVVVVVVVVVVVVVVCCVVPPDPPDDDDDDDDDDDDDDDDDDDDDDDDDDDDDPDDDDDDDPPPPPPQDPDWDWDWDDDPQWIWIATSVPRHTQWIFGCPDQDPVRGTDIPDHDD

Secondary structure (DSSP, 8-state):
-HHHHHHHHHHHHHHHHHHHHHHSPPPPPPPPPPPPP---------PPPPPP-PPPPP-PPPPPPP-------SS--EEEEE-SSEEEEEETTTT-EEEEEEEEEE-TTSSEEEEEE--

Sequence (119 aa):
MEEKRLLLAVALSLLVLTAYQLLFAPPPKPRASPTPAASAVPSLPAPSPSLVPGPRPGPRSPVPAPVVAQVADDKERRVEVQTPDVAVAFSNRGARLLSWRLLHFADPRGRPEEMVQAV